Protein AF-A0A150MN83-F1 (afdb_monomer_lite)

Structure (mmCIF, N/CA/C/O backbone):
data_AF-A0A150MN83-F1
#
_entry.id   AF-A0A150MN83-F1
#
loop_
_atom_site.group_PDB
_atom_site.id
_atom_site.type_symbol
_atom_site.label_atom_id
_atom_site.label_alt_id
_atom_site.label_comp_id
_atom_site.label_asym_id
_atom_site.label_entity_id
_atom_site.label_seq_id
_atom_site.pdbx_PDB_ins_code
_atom_site.Cartn_x
_atom_site.Cartn_y
_atom_site.Cartn_z
_atom_site.occupancy
_atom_site.B_iso_or_equiv
_atom_site.auth_seq_id
_atom_site.auth_comp_id
_atom_site.auth_asym_id
_atom_site.auth_atom_id
_atom_site.pdbx_PDB_model_num
ATOM 1 N N . MET A 1 1 ? 11.355 6.939 1.527 1.00 72.75 1 MET A N 1
ATOM 2 C CA . MET A 1 1 ? 10.419 7.048 0.366 1.00 72.75 1 MET A CA 1
ATOM 3 C C . MET A 1 1 ? 8.961 7.065 0.809 1.00 72.75 1 MET A C 1
ATOM 5 O O . MET A 1 1 ? 8.213 7.895 0.313 1.00 72.75 1 MET A O 1
ATOM 9 N N . PHE A 1 2 ? 8.546 6.181 1.720 1.00 89.44 2 PHE A N 1
ATOM 10 C CA . PHE A 1 2 ? 7.142 6.084 2.139 1.00 89.44 2 PHE A CA 1
ATOM 11 C C . PHE A 1 2 ? 6.795 6.917 3.384 1.00 89.44 2 PHE A C 1
ATOM 13 O O . PHE A 1 2 ? 5.664 6.849 3.843 1.00 89.44 2 PHE A O 1
ATOM 20 N N . GLU A 1 3 ? 7.715 7.730 3.920 1.00 92.38 3 GLU A N 1
ATOM 21 C CA . GLU A 1 3 ? 7.482 8.499 5.159 1.00 92.38 3 GLU A CA 1
ATOM 22 C C . GLU A 1 3 ? 6.229 9.379 5.105 1.00 92.38 3 GLU A C 1
ATOM 24 O O . GLU A 1 3 ? 5.482 9.425 6.073 1.00 92.38 3 GLU A O 1
ATOM 29 N N . ARG A 1 4 ? 5.954 10.031 3.967 1.00 94.06 4 ARG A N 1
ATOM 30 C CA . ARG A 1 4 ? 4.747 10.862 3.814 1.00 94.06 4 ARG A CA 1
ATOM 31 C C . ARG A 1 4 ? 3.458 10.043 3.840 1.00 94.06 4 ARG A C 1
ATOM 33 O O . ARG A 1 4 ? 2.470 10.507 4.388 1.00 94.06 4 ARG A O 1
ATOM 40 N N . LEU A 1 5 ? 3.481 8.839 3.269 1.00 93.81 5 LEU A N 1
ATOM 41 C CA . LEU A 1 5 ? 2.344 7.920 3.311 1.00 93.81 5 LEU A CA 1
ATOM 42 C C . LEU A 1 5 ? 2.136 7.397 4.733 1.00 93.81 5 LEU A C 1
ATOM 44 O O . LEU A 1 5 ? 1.018 7.418 5.221 1.00 93.81 5 LEU A O 1
ATOM 48 N N . MET A 1 6 ? 3.211 7.012 5.428 1.00 91.38 6 MET A N 1
ATOM 49 C CA . MET A 1 6 ? 3.122 6.585 6.829 1.00 91.38 6 MET A CA 1
ATOM 50 C C . MET A 1 6 ? 2.586 7.700 7.733 1.00 91.38 6 MET A C 1
ATOM 52 O O . MET A 1 6 ? 1.743 7.435 8.578 1.00 91.38 6 MET A O 1
ATOM 56 N N . ALA A 1 7 ? 3.034 8.942 7.532 1.00 94.88 7 ALA A N 1
ATOM 57 C CA . ALA A 1 7 ? 2.533 10.091 8.281 1.00 94.88 7 ALA A CA 1
ATOM 58 C C . ALA A 1 7 ? 1.048 10.372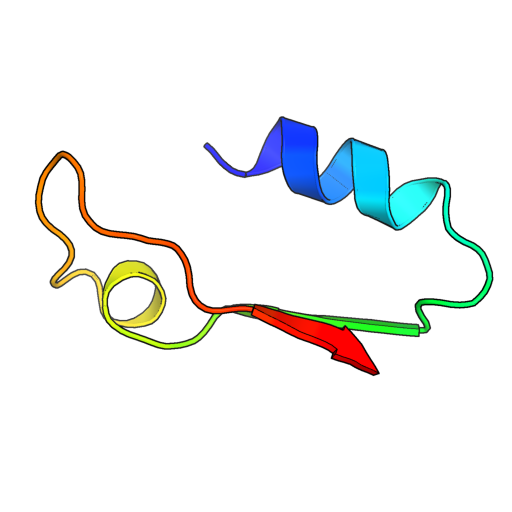 8.005 1.00 94.88 7 ALA A C 1
ATOM 60 O O . ALA A 1 7 ? 0.324 10.721 8.928 1.00 94.88 7 ALA A O 1
ATOM 61 N N . TYR A 1 8 ? 0.601 10.205 6.756 1.00 94.56 8 TYR A N 1
ATOM 62 C CA . TYR A 1 8 ? -0.810 10.331 6.394 1.00 94.56 8 TYR A CA 1
ATOM 63 C C . TYR A 1 8 ? -1.656 9.253 7.084 1.00 94.56 8 TYR A C 1
ATOM 65 O O . TYR A 1 8 ? -2.573 9.582 7.826 1.00 94.56 8 TYR A O 1
ATOM 73 N N . PHE A 1 9 ? -1.290 7.976 6.930 1.00 94.56 9 PHE A N 1
ATOM 74 C CA . PHE A 1 9 ? -2.047 6.866 7.515 1.00 94.56 9 PHE A CA 1
ATOM 75 C C . PHE A 1 9 ? -2.028 6.852 9.049 1.00 94.56 9 PHE A C 1
ATOM 77 O O . PHE A 1 9 ? -2.980 6.385 9.655 1.00 94.56 9 PHE A O 1
ATOM 84 N N . ALA A 1 10 ? -0.991 7.398 9.691 1.00 91.50 10 ALA A N 1
ATOM 85 C CA . ALA A 1 10 ? -0.945 7.524 11.149 1.00 91.50 10 ALA A CA 1
ATOM 86 C C . ALA A 1 10 ? -2.005 8.484 11.725 1.00 91.50 10 ALA A C 1
ATOM 88 O O . ALA A 1 10 ? -2.256 8.442 12.927 1.00 91.50 10 ALA A O 1
ATOM 89 N N . GLY A 1 11 ? -2.580 9.366 10.901 1.00 93.81 11 GLY A N 1
ATOM 90 C CA . GLY A 1 11 ? -3.642 10.291 11.302 1.00 93.81 11 GLY A CA 1
ATOM 91 C C . GLY A 1 11 ? -5.061 9.793 11.019 1.00 93.81 11 GLY A C 1
ATOM 92 O O . GLY A 1 11 ? -6.008 10.478 11.389 1.00 93.81 11 GLY A O 1
ATOM 93 N N . GLU A 1 12 ? -5.217 8.642 10.364 1.00 95.50 12 GLU A N 1
ATOM 94 C CA . GLU A 1 12 ? -6.517 8.095 9.966 1.00 95.50 12 GLU A CA 1
ATOM 95 C C . GLU A 1 12 ? -6.905 6.960 10.925 1.00 95.50 12 GLU A C 1
ATOM 97 O O . GLU A 1 12 ? -6.433 5.834 10.786 1.00 95.50 12 GLU A O 1
ATOM 102 N N . GLU A 1 13 ? -7.756 7.251 11.915 1.00 92.44 13 GLU A N 1
ATOM 103 C CA . GLU A 1 13 ? -8.119 6.302 12.989 1.00 92.44 13 GLU A CA 1
ATOM 104 C C . GLU A 1 13 ? -8.860 5.050 12.484 1.00 92.44 13 GLU A C 1
ATOM 106 O O . GLU A 1 13 ? -8.797 3.992 13.115 1.00 92.44 13 GLU A O 1
ATOM 111 N N . ASP A 1 14 ? -9.522 5.156 11.330 1.00 95.62 14 ASP A N 1
ATOM 112 C CA . ASP A 1 14 ? -10.273 4.060 10.715 1.00 95.62 14 ASP A CA 1
ATOM 113 C C . ASP A 1 14 ? -9.373 3.063 9.971 1.00 95.62 14 ASP A C 1
ATOM 115 O O . ASP A 1 14 ? -9.781 1.926 9.742 1.00 95.62 14 ASP A O 1
ATOM 119 N N . ILE A 1 15 ? -8.141 3.448 9.620 1.00 95.19 15 ILE A N 1
ATOM 120 C CA . ILE A 1 15 ? -7.199 2.575 8.913 1.00 95.19 15 ILE A CA 1
ATOM 121 C C . ILE A 1 15 ? -6.428 1.741 9.937 1.00 95.19 15 ILE A C 1
ATOM 123 O O . ILE A 1 15 ? -5.534 2.234 10.625 1.00 95.19 15 ILE A O 1
ATOM 127 N N . GLN A 1 16 ? -6.729 0.447 10.013 1.00 93.62 16 GLN A N 1
ATOM 128 C CA . GLN A 1 16 ? -6.087 -0.470 10.957 1.00 93.62 16 GLN A CA 1
ATOM 129 C C . GLN A 1 16 ? -4.743 -0.981 10.436 1.00 93.62 16 GLN A C 1
ATOM 131 O O .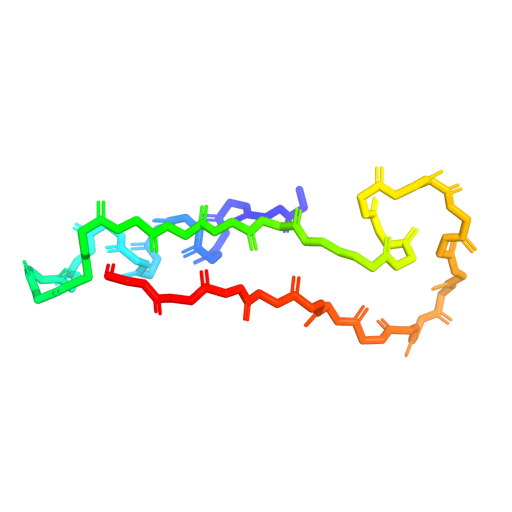 GLN A 1 16 ? -3.824 -1.274 11.212 1.00 93.62 16 GLN A O 1
ATOM 136 N N . LYS A 1 17 ? -4.611 -1.122 9.115 1.00 94.31 17 LYS A N 1
ATOM 137 C CA . LYS A 1 17 ? -3.445 -1.728 8.483 1.00 94.31 17 LYS A CA 1
ATOM 138 C C . LYS A 1 17 ? -3.259 -1.255 7.047 1.00 94.31 17 LYS A C 1
ATOM 140 O O . LYS A 1 17 ? -4.177 -1.200 6.240 1.00 94.31 17 LYS A O 1
ATOM 145 N N . VAL A 1 18 ? -1.995 -1.026 6.699 1.00 95.12 18 VAL A N 1
ATOM 146 C CA . VAL A 1 18 ? -1.565 -0.734 5.329 1.00 95.12 18 VAL A CA 1
ATOM 147 C C . VAL A 1 18 ? -0.533 -1.767 4.902 1.00 95.12 18 VAL A C 1
ATOM 149 O O . VAL A 1 18 ? 0.511 -1.916 5.540 1.00 95.12 18 VAL A O 1
ATOM 152 N N . VAL A 1 19 ? -0.806 -2.485 3.814 1.00 95.81 19 VAL A N 1
ATOM 153 C CA . VAL A 1 19 ? 0.111 -3.490 3.258 1.00 95.81 19 VAL A CA 1
ATOM 154 C C . VAL A 1 19 ? 0.617 -3.036 1.897 1.00 95.81 19 VAL A C 1
ATOM 156 O O . VAL A 1 19 ? -0.161 -2.856 0.964 1.00 95.81 19 VAL A O 1
ATOM 159 N N . LEU A 1 20 ? 1.939 -2.905 1.772 1.00 95.88 20 LEU A N 1
ATOM 160 C CA . LEU A 1 20 ? 2.606 -2.673 0.493 1.00 95.88 20 LEU A CA 1
ATOM 161 C C . LEU A 1 20 ? 2.689 -3.981 -0.298 1.00 95.88 20 LEU A C 1
ATOM 163 O O . LEU A 1 20 ? 3.239 -4.971 0.189 1.00 95.88 20 LEU A O 1
ATOM 167 N N . PHE A 1 21 ? 2.215 -3.963 -1.542 1.00 96.12 21 PHE A N 1
ATOM 168 C CA . PHE A 1 21 ? 2.384 -5.078 -2.470 1.00 96.12 21 PHE A CA 1
ATOM 169 C C . PHE A 1 21 ? 2.882 -4.599 -3.843 1.00 96.12 21 PHE A C 1
ATOM 171 O O . PHE A 1 21 ? 3.397 -3.490 -3.996 1.00 96.12 21 PHE A O 1
ATOM 178 N N . GLY A 1 22 ? 2.850 -5.490 -4.833 1.00 96.44 22 GLY A N 1
ATOM 179 C CA . GLY A 1 22 ? 3.186 -5.138 -6.209 1.00 96.44 22 GLY A CA 1
ATOM 180 C C . GLY A 1 22 ? 4.679 -4.931 -6.474 1.00 96.44 22 GLY A C 1
ATOM 18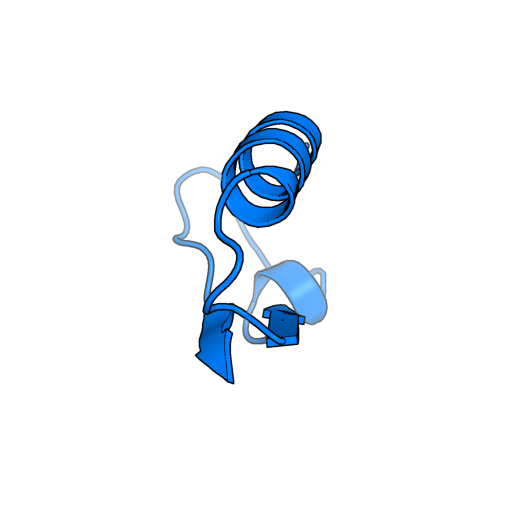1 O O . GLY A 1 22 ? 5.554 -5.510 -5.822 1.00 96.44 22 GLY A O 1
ATOM 182 N N . SER A 1 23 ? 4.981 -4.151 -7.513 1.00 96.75 23 SER A N 1
ATOM 183 C CA . SER A 1 23 ? 6.343 -4.028 -8.060 1.00 96.75 23 SER A CA 1
ATOM 184 C C . SER A 1 23 ? 7.335 -3.401 -7.073 1.00 96.75 23 SER A C 1
ATOM 186 O O . SER A 1 23 ? 8.504 -3.796 -7.039 1.00 96.75 23 SER A O 1
ATOM 188 N N . ARG A 1 24 ? 6.865 -2.465 -6.237 1.00 95.19 24 ARG A N 1
ATOM 189 C CA . ARG A 1 24 ? 7.673 -1.780 -5.217 1.00 95.19 24 ARG A CA 1
ATOM 190 C C . ARG A 1 24 ? 7.994 -2.681 -4.030 1.00 95.19 24 ARG A C 1
ATOM 192 O O . ARG A 1 24 ? 9.120 -2.623 -3.550 1.00 95.19 24 ARG A O 1
ATOM 199 N N . ALA A 1 25 ? 7.072 -3.559 -3.624 1.00 95.50 25 ALA A N 1
ATOM 200 C CA . ALA A 1 25 ? 7.353 -4.593 -2.624 1.00 95.50 25 ALA A CA 1
ATOM 201 C C . ALA A 1 25 ? 8.384 -5.617 -3.126 1.00 95.50 25 ALA A C 1
ATOM 203 O O . ALA A 1 25 ? 9.240 -6.066 -2.372 1.00 95.50 25 ALA A O 1
ATOM 204 N N . ARG A 1 26 ? 8.323 -5.972 -4.418 1.00 96.44 26 ARG A N 1
ATOM 205 C CA . ARG A 1 26 ? 9.225 -6.960 -5.038 1.00 96.44 26 ARG A CA 1
ATOM 206 C C . ARG A 1 26 ? 10.601 -6.407 -5.426 1.00 96.44 26 ARG A C 1
ATOM 208 O O . ARG A 1 26 ? 11.431 -7.165 -5.914 1.00 96.44 26 ARG A O 1
ATOM 215 N N . GLY A 1 27 ? 10.838 -5.102 -5.282 1.00 95.06 27 GLY A N 1
ATOM 216 C CA . GLY A 1 27 ? 12.085 -4.466 -5.724 1.00 95.06 27 GLY A CA 1
ATOM 217 C C . GLY A 1 27 ? 12.269 -4.423 -7.247 1.00 95.06 27 GLY A C 1
ATOM 218 O O . GLY A 1 27 ? 13.360 -4.137 -7.727 1.00 95.06 27 GLY A O 1
ATOM 219 N N . THR A 1 28 ? 11.213 -4.684 -8.024 1.00 96.88 28 THR A N 1
ATOM 220 C CA . THR A 1 28 ? 11.244 -4.669 -9.499 1.00 96.88 28 THR A CA 1
ATOM 221 C C . THR A 1 28 ? 10.665 -3.379 -10.083 1.00 96.88 28 THR A C 1
ATOM 223 O O . THR A 1 28 ? 10.418 -3.296 -11.287 1.00 96.88 28 THR A O 1
ATOM 226 N N . ALA A 1 29 ? 10.377 -2.388 -9.236 1.00 94.56 29 ALA A N 1
ATOM 227 C CA . ALA A 1 29 ? 9.789 -1.128 -9.657 1.00 94.56 29 ALA A CA 1
ATOM 228 C C . ALA A 1 29 ? 10.791 -0.253 -10.424 1.00 94.56 29 ALA A C 1
ATOM 230 O O . AL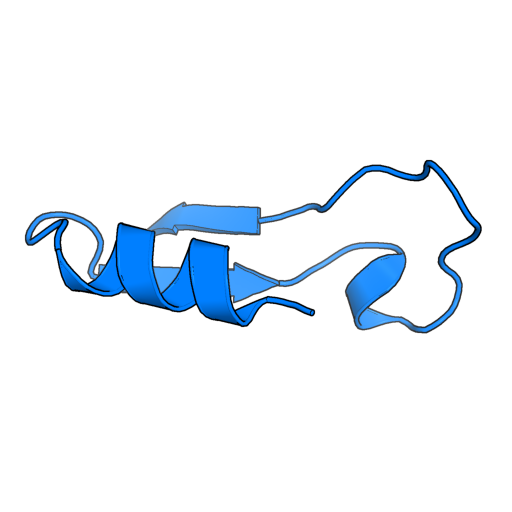A A 1 29 ? 11.962 -0.152 -10.061 1.00 94.56 29 ALA A O 1
ATOM 231 N N . ARG A 1 30 ? 10.306 0.422 -11.469 1.00 94.19 30 ARG A N 1
ATOM 232 C CA . ARG A 1 30 ? 11.043 1.447 -12.219 1.00 94.19 30 ARG A CA 1
ATOM 233 C C . ARG A 1 30 ? 10.560 2.840 -11.819 1.00 94.19 30 ARG A C 1
ATOM 235 O O . ARG A 1 30 ? 9.536 2.996 -11.151 1.00 94.19 30 ARG A O 1
ATOM 242 N N . TYR A 1 31 ? 11.308 3.858 -12.235 1.00 91.50 31 TYR A N 1
ATOM 243 C CA . TYR A 1 31 ? 10.885 5.248 -12.095 1.00 91.50 31 TYR A CA 1
ATOM 244 C C . TYR A 1 31 ? 9.491 5.454 -12.722 1.00 91.50 31 TYR A C 1
ATOM 246 O O . TYR A 1 31 ? 9.194 4.858 -13.755 1.00 91.50 31 TYR A O 1
ATOM 254 N N . ASN A 1 32 ? 8.648 6.267 -12.076 1.00 92.00 32 ASN A N 1
ATOM 255 C CA . ASN A 1 32 ? 7.244 6.551 -12.426 1.00 92.00 32 ASN A CA 1
ATOM 256 C C . ASN A 1 32 ? 6.230 5.404 -12.338 1.00 92.00 32 ASN A C 1
ATOM 258 O O . ASN A 1 32 ? 5.064 5.632 -12.647 1.00 92.00 32 ASN A O 1
ATOM 262 N N . LEU A 1 33 ? 6.615 4.207 -11.891 1.00 91.50 33 LEU A N 1
ATOM 263 C CA . LEU A 1 33 ? 5.601 3.204 -11.567 1.00 91.50 33 LEU A CA 1
ATOM 264 C C . LEU A 1 33 ? 4.795 3.622 -10.336 1.00 91.50 33 LEU A C 1
ATOM 266 O O . LEU A 1 33 ? 5.296 4.310 -9.438 1.00 91.50 33 LEU A O 1
ATOM 270 N N . ASP A 1 34 ? 3.551 3.181 -10.307 1.00 94.88 34 ASP A N 1
ATOM 271 C CA . ASP A 1 34 ? 2.613 3.339 -9.207 1.00 94.88 34 ASP A CA 1
ATOM 272 C C . ASP A 1 34 ? 3.063 2.602 -7.933 1.00 94.88 34 ASP A C 1
ATOM 274 O O . ASP A 1 34 ? 4.139 1.993 -7.849 1.00 94.88 34 ASP A O 1
ATOM 278 N N . ILE A 1 35 ? 2.275 2.770 -6.874 1.00 94.88 35 ILE A N 1
ATOM 279 C CA . ILE A 1 35 ? 2.432 2.088 -5.595 1.00 94.88 35 ILE A CA 1
ATOM 280 C C . ILE A 1 35 ? 1.122 1.375 -5.276 1.00 94.88 35 ILE A C 1
ATOM 282 O O . ILE A 1 35 ? 0.073 2.007 -5.208 1.00 94.88 35 ILE A O 1
ATOM 286 N N . ASP A 1 36 ? 1.204 0.068 -5.064 1.00 96.12 36 ASP A N 1
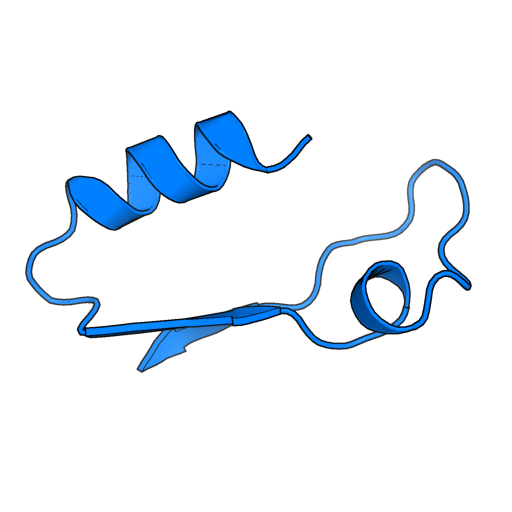ATOM 287 C CA . ASP A 1 36 ? 0.052 -0.754 -4.722 1.00 96.12 36 ASP A CA 1
ATOM 288 C C . ASP A 1 36 ? -0.055 -0.899 -3.199 1.00 96.12 36 ASP A C 1
ATOM 290 O O . ASP A 1 36 ? 0.858 -1.424 -2.549 1.00 96.12 36 ASP A O 1
ATOM 294 N N . LEU A 1 37 ? -1.165 -0.429 -2.629 1.00 96.19 37 LEU A N 1
ATOM 295 C CA . LEU A 1 37 ? -1.445 -0.483 -1.195 1.00 96.19 37 LEU A CA 1
ATOM 296 C C . LEU A 1 37 ? -2.787 -1.171 -0.950 1.00 96.19 37 LEU A C 1
ATOM 298 O O . LEU A 1 37 ? -3.778 -0.858 -1.605 1.00 96.19 37 LEU A O 1
ATOM 302 N N . CYS A 1 38 ? -2.809 -2.111 -0.009 1.00 96.12 38 CYS A N 1
ATOM 303 C CA . CYS A 1 38 ? -4.039 -2.675 0.538 1.00 96.12 38 CYS A CA 1
ATOM 304 C C . CYS A 1 38 ? -4.312 -1.995 1.881 1.00 96.12 38 CYS A C 1
ATOM 306 O O . CYS A 1 38 ? -3.381 -1.862 2.680 1.00 96.12 38 CYS A O 1
ATOM 308 N N . ILE A 1 39 ? -5.555 -1.567 2.091 1.00 94.81 39 ILE A N 1
ATOM 309 C CA . ILE A 1 39 ? -6.022 -0.868 3.290 1.00 94.81 39 ILE A CA 1
ATOM 310 C C . ILE A 1 39 ? -7.083 -1.749 3.952 1.00 94.81 39 ILE A C 1
ATOM 312 O O . ILE A 1 39 ? -8.000 -2.203 3.265 1.00 94.81 39 ILE A O 1
ATOM 316 N N . ASP A 1 40 ? -6.916 -1.995 5.245 1.00 87.19 40 ASP A N 1
ATOM 317 C CA . ASP A 1 40 ? -7.823 -2.732 6.138 1.00 87.19 40 ASP A CA 1
ATOM 318 C C . ASP A 1 40 ? -8.030 -1.902 7.409 1.00 87.19 40 ASP A C 1
ATOM 320 O O . ASP A 1 40 ? -7.040 -1.265 7.841 1.00 87.19 40 ASP A O 1
#

Sequence (40 aa):
MFERLMAYFAGEEDIQKVVLFGSRARGTARYNL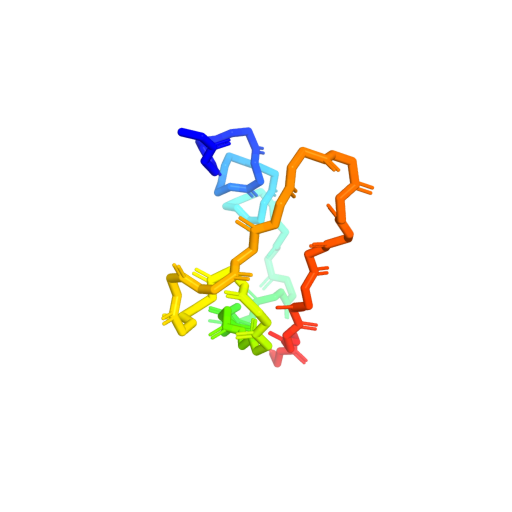DIDLCID

Organism: Geobacillus stearothermophilus (NCBI:txid1422)

InterPro domains:
  IPR041633 Polymerase beta, nucleotidyltransferase [PF18765] (4-39)
  IPR043519 Nucleotidyltransferase superfamily [G3DSA:3.30.460.10] (1-40)
  IPR043519 Nucleotidyltransferase superfamily [SSF81301] (3-39)

Secondary structure (DSSP, 8-state):
--HHHHHHHTT-TT---EEEEHHHHTT-PPTT---EEEE-

Radius of gyration: 11.14 Å; chains: 1; bounding box: 22×18×25 Å

Foldseek 3Di:
DCVVVVVVLVPPPPFPDKDWDDCVVVVNDDPPDDTDIDTD

pLDDT: mean 93.72, std 3.94, range [72.75, 96.88]